Protein AF-A0A7V3HYP3-F1 (afdb_monomer)

Foldseek 3Di:
DDPDQQDQQPPDDDQRRLCSNVVNFHNVLQVQLVVLCVVLVNPDVLLSVLSSNQVVCVVVVHQWFFQVCVCVVVVDPPRPHDDRVVSLVSNVPGSCCPVVHQWDQPPSTIIGGPVSVVVD

pLDDT: mean 93.96, std 10.16, range [40.09, 98.75]

Radius of gyration: 13.71 Å; Cα contacts (8 Å, |Δi|>4): 155; chains: 1; bounding box: 34×27×40 Å

Solvent-accessible surface area (backbone atoms only — not comparable to full-atom values): 6955 Å² total; per-residue (Å²): 132,81,82,73,76,69,64,71,50,85,89,47,56,73,59,58,31,55,38,20,77,70,61,76,40,52,49,68,21,49,53,50,15,54,50,51,26,64,72,48,71,48,84,55,66,65,43,35,45,52,44,18,50,28,48,46,28,43,77,72,74,34,72,46,26,52,63,84,50,46,65,70,73,69,65,64,85,94,61,83,72,69,57,64,70,62,40,53,50,50,46,72,69,33,57,39,59,37,89,81,53,51,33,44,76,46,91,90,37,36,36,23,47,40,74,50,57,74,73,109

Sequence (120 aa):
MTLTEAEVAIGATGALRAFNEAGVLDVADIHVAQRLCALGGEPDERVALAVALAVRALRGGSVCLDLPTVAGIVGLDGLPWPEPAAWLTAVRASPLLGEPPVLHLHEDRLLYLDRYWREE

Mean predicted aligned error: 3.77 Å

Structure (mmCIF, N/CA/C/O backbone):
data_AF-A0A7V3HYP3-F1
#
_entry.id   AF-A0A7V3HYP3-F1
#
loop_
_atom_site.group_PDB
_atom_site.id
_atom_site.type_symbol
_atom_site.label_atom_id
_atom_site.label_alt_id
_atom_site.label_comp_id
_atom_site.label_asym_id
_atom_site.label_entity_id
_atom_site.label_seq_id
_atom_site.pdbx_PDB_ins_code
_atom_site.Cartn_x
_atom_site.Cartn_y
_atom_site.Cartn_z
_atom_site.occupancy
_atom_site.B_iso_or_equiv
_atom_site.auth_seq_id
_atom_site.auth_comp_id
_atom_site.auth_asym_id
_atom_site.auth_atom_id
_atom_site.pdbx_PDB_model_num
ATOM 1 N N . MET A 1 1 ? -11.682 -12.649 27.284 1.00 42.84 1 MET A N 1
ATOM 2 C CA . MET A 1 1 ? -10.883 -12.197 26.132 1.00 42.84 1 MET A CA 1
ATOM 3 C C . MET A 1 1 ? -11.203 -10.729 25.960 1.00 42.84 1 MET A C 1
ATOM 5 O O . MET A 1 1 ? -12.266 -10.401 25.453 1.00 42.84 1 MET A O 1
ATOM 9 N N . THR A 1 2 ? -10.410 -9.871 26.592 1.00 40.09 2 THR A N 1
ATOM 10 C CA . THR A 1 2 ? -10.620 -8.422 26.577 1.00 40.09 2 THR A CA 1
ATOM 11 C C . THR A 1 2 ? -10.453 -7.960 25.136 1.00 40.09 2 THR A C 1
ATOM 13 O O . THR A 1 2 ? -9.443 -8.284 24.519 1.00 40.09 2 THR A O 1
ATOM 16 N N . LEU A 1 3 ? -11.466 -7.288 24.589 1.00 47.22 3 LEU A N 1
ATOM 17 C CA . LEU A 1 3 ? -11.347 -6.560 23.330 1.00 47.22 3 LEU A CA 1
ATOM 18 C C . LEU A 1 3 ? -10.252 -5.518 23.548 1.00 47.22 3 LEU A C 1
ATOM 20 O O . LEU A 1 3 ? -10.479 -4.531 24.243 1.00 47.22 3 LEU A O 1
ATOM 24 N N . THR A 1 4 ? -9.044 -5.785 23.063 1.00 58.31 4 THR A N 1
ATOM 25 C CA . THR A 1 4 ? -8.022 -4.752 22.958 1.00 58.31 4 THR A CA 1
ATOM 26 C C . THR A 1 4 ? -8.591 -3.720 21.995 1.00 58.31 4 THR A C 1
ATOM 28 O O . THR A 1 4 ? -8.880 -4.051 20.844 1.00 58.31 4 THR A O 1
ATOM 31 N N . GLU A 1 5 ? -8.841 -2.508 22.485 1.00 63.66 5 GLU A N 1
ATOM 32 C CA . GLU A 1 5 ? -9.122 -1.364 21.621 1.00 63.66 5 GLU A CA 1
ATOM 33 C C . GLU A 1 5 ? -8.020 -1.297 20.561 1.00 63.66 5 GLU A C 1
ATOM 35 O O . GLU A 1 5 ? -6.836 -1.404 20.892 1.00 63.66 5 GLU A O 1
ATOM 40 N N . ALA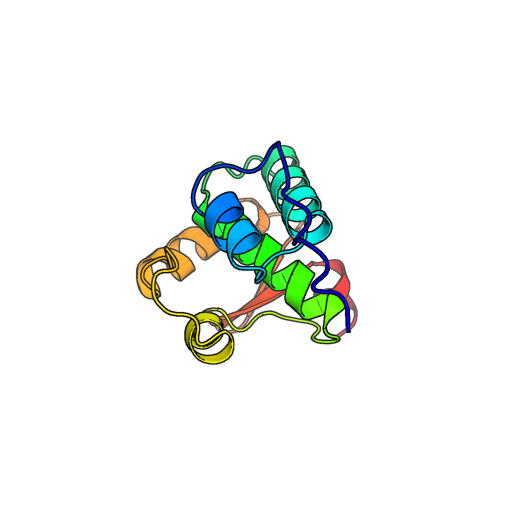 A 1 6 ? -8.406 -1.194 19.288 1.00 66.62 6 ALA A N 1
ATOM 41 C CA . ALA A 1 6 ? -7.437 -1.034 18.216 1.00 66.62 6 ALA A CA 1
ATOM 42 C C . ALA A 1 6 ? -6.656 0.262 18.466 1.00 66.62 6 ALA A C 1
ATOM 44 O O . ALA A 1 6 ? -7.255 1.329 18.617 1.00 66.62 6 ALA A O 1
ATOM 45 N N . GLU A 1 7 ? -5.327 0.174 18.542 1.00 83.81 7 GLU A N 1
ATOM 46 C CA . GLU A 1 7 ? -4.489 1.361 18.674 1.00 83.81 7 GLU A CA 1
ATOM 47 C C . GLU A 1 7 ? -4.654 2.228 17.419 1.00 83.81 7 GLU A C 1
ATOM 49 O O . GLU A 1 7 ? -4.396 1.793 16.292 1.00 83.81 7 GLU A O 1
ATOM 54 N N . VAL A 1 8 ? -5.121 3.464 17.620 1.00 86.50 8 VAL A N 1
ATOM 55 C CA . VAL A 1 8 ? -5.371 4.407 16.527 1.00 86.50 8 VAL A CA 1
ATOM 56 C C . VAL A 1 8 ? -4.115 5.231 16.258 1.00 86.50 8 VAL A C 1
ATOM 58 O O . VAL A 1 8 ? -3.633 5.967 17.123 1.00 86.50 8 VAL A O 1
ATOM 61 N N . ALA A 1 9 ? -3.604 5.167 15.031 1.00 88.00 9 ALA A N 1
ATOM 62 C CA . ALA A 1 9 ? -2.492 5.987 14.575 1.00 88.00 9 ALA A CA 1
ATOM 63 C C . ALA A 1 9 ? -2.933 7.454 14.428 1.00 88.00 9 ALA A C 1
ATOM 65 O O . ALA A 1 9 ? -3.598 7.834 13.465 1.00 88.00 9 ALA A O 1
ATOM 66 N N . ILE A 1 10 ? -2.529 8.305 15.376 1.00 88.31 10 ILE A N 1
ATOM 67 C CA . ILE A 1 10 ? -2.941 9.722 15.451 1.00 88.31 10 ILE A CA 1
ATOM 68 C C . ILE A 1 10 ? -2.539 10.515 14.194 1.00 88.31 10 ILE A C 1
ATOM 70 O O . ILE A 1 10 ? -3.251 11.427 13.782 1.00 88.31 10 ILE A O 1
ATOM 74 N N . GLY A 1 11 ? -1.410 10.165 13.572 1.00 87.06 11 GLY A N 1
ATOM 75 C CA . GLY A 1 11 ? -0.922 10.800 12.345 1.00 87.06 11 GLY A CA 1
ATOM 76 C C . GLY A 1 11 ? -1.540 10.260 11.051 1.00 87.06 11 GLY A C 1
ATOM 77 O O . GLY A 1 11 ? -1.196 10.746 9.974 1.00 87.06 11 GLY A O 1
ATOM 78 N N . ALA A 1 12 ? -2.406 9.244 11.118 1.00 90.44 12 ALA A N 1
ATOM 79 C CA . ALA A 1 12 ? -3.077 8.704 9.943 1.00 90.44 12 ALA A CA 1
ATOM 80 C C . ALA A 1 12 ? -4.232 9.614 9.514 1.00 90.44 12 ALA A C 1
ATOM 82 O O . ALA A 1 12 ? -4.979 10.133 10.340 1.00 90.44 12 ALA A O 1
ATOM 83 N N . THR A 1 13 ? -4.429 9.757 8.208 1.00 91.00 13 THR A N 1
ATOM 84 C CA . THR A 1 13 ? -5.570 10.460 7.607 1.00 91.00 13 THR A CA 1
ATOM 85 C C . THR A 1 13 ? -6.114 9.646 6.429 1.00 91.00 13 THR A C 1
ATOM 87 O O . THR A 1 13 ? -5.520 8.636 6.042 1.00 91.00 13 THR A O 1
ATOM 90 N N . GLY A 1 14 ? -7.270 10.049 5.886 1.00 94.75 14 GLY A N 1
ATOM 91 C CA . GLY A 1 14 ? -7.848 9.448 4.678 1.00 94.75 14 GLY A CA 1
ATOM 92 C C . GLY A 1 14 ? -8.038 7.931 4.779 1.00 94.75 14 GLY A C 1
ATOM 93 O O . GLY A 1 14 ? -8.495 7.419 5.806 1.00 94.75 14 GLY A O 1
ATOM 94 N N . ALA A 1 15 ? -7.661 7.216 3.714 1.00 95.69 15 ALA A N 1
ATOM 95 C CA . ALA A 1 15 ? -7.785 5.762 3.639 1.00 95.69 15 ALA A CA 1
ATOM 96 C C . ALA A 1 15 ? -7.018 5.041 4.762 1.00 95.69 15 A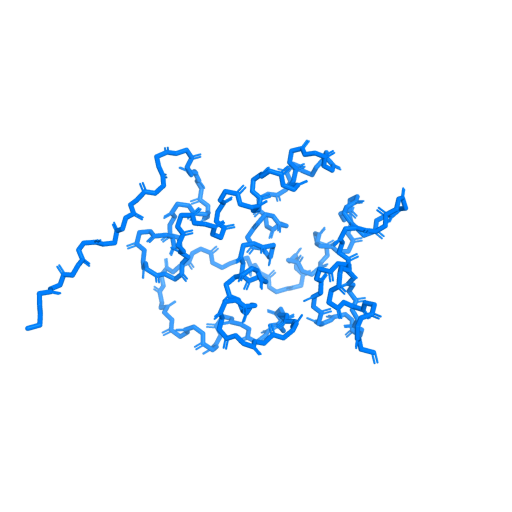LA A C 1
ATOM 98 O O . ALA A 1 15 ? -7.579 4.169 5.418 1.00 95.69 15 ALA A O 1
ATOM 99 N N . LEU A 1 16 ? -5.776 5.436 5.067 1.00 97.19 16 LEU A N 1
ATOM 100 C CA . LEU A 1 16 ? -4.980 4.769 6.109 1.00 97.19 16 LEU A CA 1
ATOM 101 C C . LEU A 1 16 ? -5.664 4.807 7.481 1.00 97.19 16 LEU A C 1
ATOM 103 O O . LEU A 1 16 ? -5.649 3.810 8.202 1.00 97.19 16 LEU A O 1
ATOM 107 N N . ARG A 1 17 ? -6.313 5.930 7.821 1.00 96.56 17 ARG A N 1
ATOM 108 C CA . ARG A 1 17 ? -7.070 6.063 9.073 1.00 96.56 17 ARG A CA 1
ATOM 109 C C . ARG A 1 17 ? -8.293 5.148 9.093 1.00 96.56 17 ARG A C 1
ATOM 111 O O . ARG A 1 17 ? -8.481 4.432 10.069 1.00 96.56 17 ARG A O 1
ATOM 118 N N . ALA A 1 18 ? -9.073 5.119 8.012 1.00 96.88 18 ALA A N 1
ATOM 119 C CA . ALA A 1 18 ? -10.265 4.273 7.923 1.00 96.88 18 ALA A CA 1
ATOM 120 C C . ALA A 1 18 ? -9.928 2.777 8.068 1.00 96.88 18 ALA A C 1
ATOM 122 O O . ALA A 1 18 ? -10.604 2.042 8.784 1.00 96.88 18 ALA A O 1
ATOM 123 N N . PHE A 1 19 ? -8.842 2.330 7.434 1.00 97.75 19 PHE A N 1
ATOM 124 C CA . PHE A 1 19 ? -8.384 0.943 7.525 1.00 97.75 19 PHE A CA 1
ATOM 125 C C . PHE A 1 19 ? -7.810 0.587 8.907 1.00 97.75 19 PHE A C 1
ATOM 127 O O . PHE A 1 19 ? -7.903 -0.566 9.330 1.00 97.75 19 PHE A O 1
ATOM 134 N N . ASN A 1 20 ? -7.235 1.555 9.622 1.00 97.19 20 ASN A N 1
ATOM 135 C CA . ASN A 1 20 ? -6.756 1.371 10.990 1.00 97.19 20 ASN A CA 1
ATOM 136 C C . ASN A 1 20 ? -7.895 1.292 12.006 1.00 97.19 20 ASN A C 1
ATOM 138 O O . ASN A 1 20 ? -7.916 0.379 12.824 1.00 97.19 20 ASN A O 1
ATOM 142 N N . GLU A 1 21 ? -8.877 2.191 11.910 1.00 95.69 21 GLU A N 1
ATOM 143 C CA . GLU A 1 21 ? -10.073 2.172 12.764 1.00 95.69 21 GLU A CA 1
ATOM 144 C C . GLU A 1 21 ? -10.876 0.871 12.591 1.00 95.69 21 GLU A C 1
ATOM 146 O O . GLU A 1 21 ? -11.470 0.377 13.547 1.00 95.69 21 GLU A O 1
ATOM 151 N N . ALA A 1 22 ? -10.842 0.270 11.398 1.00 95.44 22 ALA A N 1
ATOM 152 C CA . ALA A 1 22 ? -11.434 -1.040 11.126 1.00 95.44 22 ALA A CA 1
ATOM 153 C C . ALA A 1 22 ? -10.573 -2.239 11.579 1.00 95.44 22 ALA A C 1
ATOM 155 O O . ALA A 1 22 ? -10.971 -3.386 11.377 1.00 95.44 22 ALA A O 1
ATOM 156 N N . GLY A 1 23 ? -9.383 -2.006 12.144 1.00 95.44 23 GLY A N 1
ATOM 157 C CA . GLY A 1 23 ? -8.464 -3.055 12.598 1.00 95.44 23 GLY A CA 1
ATOM 158 C C . GLY A 1 23 ? -7.772 -3.837 11.474 1.00 95.44 23 GLY A C 1
ATOM 159 O O . GLY A 1 23 ? -7.173 -4.880 11.734 1.00 95.44 23 GLY A O 1
ATOM 160 N N . VAL A 1 24 ? -7.844 -3.368 10.222 1.00 96.94 24 VAL A N 1
ATOM 161 C CA . VAL A 1 24 ? -7.137 -3.999 9.095 1.00 96.94 24 VAL A CA 1
ATOM 162 C C . VAL A 1 24 ? -5.653 -3.679 9.162 1.00 96.94 24 VAL A C 1
ATOM 164 O O . VAL A 1 24 ? -4.835 -4.585 9.011 1.00 96.94 24 VAL A O 1
ATOM 167 N N . LEU A 1 25 ? -5.320 -2.406 9.380 1.00 97.94 25 LEU A N 1
ATOM 168 C CA . LEU A 1 25 ? -3.951 -1.919 9.514 1.00 97.94 25 LEU A CA 1
ATOM 169 C C . LEU A 1 25 ? -3.626 -1.616 10.973 1.00 97.94 25 LEU A C 1
ATOM 171 O O . LEU A 1 25 ? -4.439 -1.056 11.706 1.00 97.94 25 LEU A O 1
ATOM 175 N N . ASP A 1 26 ? -2.400 -1.931 11.353 1.00 96.50 26 ASP A N 1
ATOM 176 C CA . ASP A 1 26 ? -1.811 -1.561 12.632 1.00 96.50 26 ASP A CA 1
ATOM 177 C C . ASP A 1 26 ? -1.001 -0.258 12.496 1.00 96.50 26 ASP A C 1
ATOM 179 O O . ASP A 1 26 ? -0.625 0.160 11.395 1.00 96.50 26 ASP A O 1
ATOM 183 N N . VAL A 1 27 ? -0.658 0.355 13.626 1.00 96.44 27 VAL A N 1
ATOM 184 C CA . VAL A 1 27 ? 0.163 1.569 13.710 1.00 96.44 27 VAL A CA 1
ATOM 185 C C . VAL A 1 27 ? 1.504 1.383 12.993 1.00 96.44 27 VAL A C 1
ATOM 187 O O . VAL A 1 27 ? 1.964 2.279 12.283 1.00 96.44 27 VAL A O 1
ATOM 190 N N . ALA A 1 28 ? 2.120 0.205 13.128 1.00 95.31 28 ALA A N 1
ATOM 191 C CA . ALA A 1 28 ? 3.384 -0.110 12.464 1.00 95.31 28 ALA A CA 1
ATOM 192 C C . ALA A 1 28 ? 3.263 -0.095 10.929 1.00 95.31 28 ALA A C 1
ATOM 194 O O . ALA A 1 28 ? 4.140 0.447 10.254 1.00 95.31 28 ALA A O 1
ATOM 195 N N . ASP A 1 29 ? 2.165 -0.626 10.385 1.00 97.94 29 ASP A N 1
ATOM 196 C CA . ASP A 1 29 ? 1.930 -0.700 8.938 1.00 97.94 29 ASP A CA 1
ATOM 197 C C . ASP A 1 29 ? 1.846 0.712 8.342 1.00 97.94 29 ASP A C 1
ATOM 199 O O . ASP A 1 29 ? 2.461 1.025 7.321 1.00 97.94 29 ASP A O 1
ATOM 203 N N . ILE A 1 30 ? 1.128 1.590 9.046 1.00 98.00 30 ILE A N 1
ATOM 204 C CA . ILE A 1 30 ? 0.901 2.985 8.666 1.00 98.00 30 ILE A CA 1
ATOM 205 C C . ILE A 1 30 ? 2.188 3.794 8.763 1.00 98.00 30 ILE A C 1
ATOM 207 O O . ILE A 1 30 ? 2.526 4.513 7.825 1.00 98.00 30 ILE A O 1
ATOM 211 N N . HIS A 1 31 ? 2.924 3.682 9.871 1.00 97.06 31 HIS A N 1
ATOM 212 C CA . HIS A 1 31 ? 4.162 4.436 10.053 1.00 97.06 31 HIS A CA 1
ATOM 213 C C . HIS A 1 31 ? 5.212 4.073 9.005 1.00 97.06 31 HIS A C 1
ATOM 215 O O . HIS A 1 31 ? 5.870 4.967 8.468 1.00 97.06 31 HIS A O 1
ATOM 221 N N . VAL A 1 32 ? 5.355 2.785 8.677 1.00 97.31 32 VAL A N 1
ATOM 222 C CA . VAL A 1 32 ? 6.263 2.359 7.608 1.00 97.31 32 VAL A CA 1
ATOM 223 C C . VAL A 1 32 ? 5.798 2.924 6.268 1.00 97.31 32 VAL A C 1
ATOM 225 O O . VAL A 1 32 ? 6.604 3.536 5.568 1.00 97.31 32 VAL A O 1
ATOM 228 N N . ALA A 1 33 ? 4.510 2.806 5.934 1.00 98.31 33 ALA A N 1
ATOM 229 C CA . ALA A 1 33 ? 3.973 3.332 4.682 1.00 98.31 33 ALA A CA 1
ATOM 230 C C . ALA A 1 33 ? 4.182 4.843 4.531 1.00 98.31 33 ALA A C 1
ATOM 232 O O . ALA A 1 33 ? 4.739 5.291 3.529 1.00 98.31 33 ALA A O 1
ATOM 233 N N . GLN A 1 34 ? 3.813 5.625 5.546 1.00 97.62 34 GLN A N 1
ATOM 234 C CA . GLN A 1 34 ? 4.002 7.075 5.555 1.00 97.62 34 GLN A CA 1
ATOM 235 C C . GLN A 1 34 ? 5.481 7.446 5.437 1.00 97.62 34 GLN A C 1
ATOM 237 O O . GLN A 1 34 ? 5.831 8.358 4.686 1.00 97.62 34 GLN A O 1
ATOM 242 N N . ARG A 1 35 ? 6.369 6.737 6.146 1.00 97.75 35 ARG A N 1
ATOM 243 C CA . ARG A 1 35 ? 7.802 7.031 6.106 1.00 97.75 35 ARG A CA 1
ATOM 244 C C . ARG A 1 35 ? 8.416 6.713 4.748 1.00 97.75 35 ARG A C 1
ATOM 246 O O . ARG A 1 35 ? 9.201 7.524 4.260 1.00 97.75 35 ARG A O 1
ATOM 253 N N . LEU A 1 36 ? 8.069 5.574 4.149 1.00 97.56 36 LEU A N 1
ATOM 254 C CA . LEU A 1 36 ? 8.545 5.196 2.819 1.00 97.56 36 LEU A CA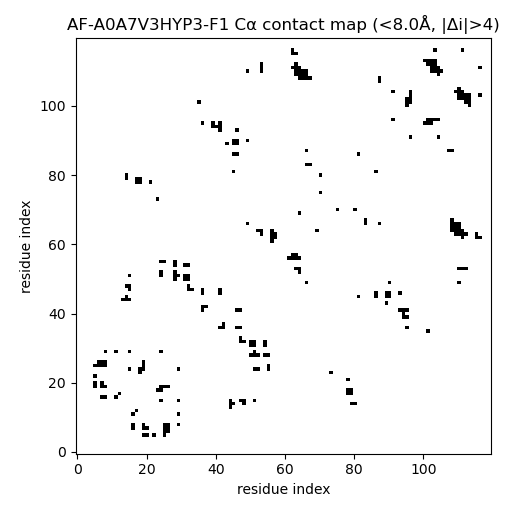 1
ATOM 255 C C . LEU A 1 36 ? 8.032 6.165 1.755 1.00 97.56 36 LEU A C 1
ATOM 257 O O . LEU A 1 36 ? 8.833 6.654 0.964 1.00 97.56 36 LEU A O 1
ATOM 261 N N . CYS A 1 37 ? 6.746 6.523 1.791 1.00 98.00 37 CYS A N 1
ATOM 262 C CA . CYS A 1 37 ? 6.183 7.480 0.842 1.00 98.00 37 CYS A CA 1
ATOM 263 C C . CYS A 1 37 ? 6.835 8.863 0.980 1.00 98.00 37 CYS A C 1
ATOM 265 O O . CYS A 1 37 ? 7.255 9.451 -0.012 1.00 98.00 37 CYS A O 1
ATOM 267 N N . ALA A 1 38 ? 7.030 9.351 2.210 1.00 97.62 38 ALA A N 1
ATOM 268 C CA . ALA A 1 38 ? 7.695 10.631 2.450 1.00 97.62 38 ALA A CA 1
ATOM 269 C C . ALA A 1 38 ? 9.161 10.645 1.979 1.00 97.62 38 ALA A C 1
ATOM 271 O O . ALA A 1 38 ? 9.618 11.646 1.434 1.00 97.62 38 ALA A O 1
ATOM 272 N N . LEU A 1 39 ? 9.907 9.555 2.190 1.00 97.75 39 LEU A N 1
ATOM 273 C CA . LEU A 1 39 ? 11.301 9.442 1.746 1.00 97.75 39 LEU A CA 1
ATOM 274 C C . LEU A 1 39 ? 11.427 9.278 0.228 1.00 97.75 39 LEU A C 1
ATOM 276 O O . LEU A 1 39 ? 12.361 9.816 -0.358 1.00 97.75 39 LEU A O 1
ATOM 280 N N . GLY A 1 40 ? 10.504 8.542 -0.390 1.00 96.88 40 GLY A N 1
ATOM 281 C CA . GLY A 1 40 ? 10.473 8.305 -1.832 1.00 96.88 40 GLY A CA 1
ATOM 282 C C . GLY A 1 40 ? 9.759 9.388 -2.639 1.00 96.88 40 GLY A C 1
ATOM 283 O O . GLY A 1 40 ? 9.693 9.278 -3.858 1.00 96.88 40 GLY A O 1
ATOM 284 N N . GLY A 1 41 ? 9.219 10.422 -1.985 1.00 97.38 41 GLY A N 1
ATOM 285 C CA . GLY A 1 41 ? 8.492 11.500 -2.655 1.00 97.38 41 GLY A CA 1
ATOM 286 C C . GLY A 1 41 ? 7.175 11.050 -3.295 1.00 97.38 41 GLY A C 1
ATOM 287 O O . GLY A 1 41 ? 6.797 11.592 -4.327 1.00 97.38 41 GLY A O 1
ATOM 288 N N . GLU A 1 42 ? 6.494 10.068 -2.706 1.00 98.19 42 GLU A N 1
ATOM 289 C CA . GLU A 1 42 ? 5.199 9.553 -3.158 1.00 98.19 42 GLU A CA 1
ATOM 290 C C . GLU A 1 42 ? 4.043 10.285 -2.448 1.00 98.19 42 GLU A C 1
ATOM 292 O O . GLU A 1 42 ? 3.878 10.119 -1.234 1.00 98.19 42 GLU A O 1
ATOM 297 N N . PRO A 1 43 ? 3.247 11.107 -3.157 1.00 96.88 43 PRO A N 1
ATOM 298 C CA . PRO A 1 43 ? 2.107 11.809 -2.570 1.00 96.88 43 PRO A CA 1
ATOM 299 C C . PRO A 1 43 ? 0.780 11.032 -2.633 1.00 96.88 43 PRO A C 1
ATOM 301 O O . PRO A 1 43 ? -0.186 11.453 -1.996 1.00 96.88 43 PRO A O 1
ATOM 304 N N . ASP A 1 44 ? 0.680 9.962 -3.423 1.00 98.12 44 ASP A N 1
ATOM 305 C CA . ASP A 1 44 ? -0.579 9.271 -3.692 1.00 98.12 44 ASP A CA 1
ATOM 306 C C . ASP A 1 44 ? -0.974 8.342 -2.535 1.00 98.12 44 ASP A C 1
ATOM 308 O O . ASP A 1 44 ? -0.323 7.334 -2.240 1.00 98.12 44 ASP A O 1
ATOM 312 N N . GLU A 1 45 ? -2.099 8.653 -1.887 1.00 97.31 45 GLU A N 1
ATOM 313 C CA . GLU A 1 45 ? -2.612 7.873 -0.756 1.00 97.31 45 GLU A CA 1
ATOM 314 C C . GLU A 1 45 ? -2.931 6.413 -1.112 1.00 97.31 45 GLU A C 1
ATOM 316 O O . GLU A 1 45 ? -2.879 5.541 -0.242 1.00 97.31 45 GLU A O 1
ATOM 321 N N . ARG A 1 46 ? -3.213 6.116 -2.388 1.00 98.38 46 ARG A N 1
ATOM 322 C CA . ARG A 1 46 ? -3.465 4.749 -2.859 1.00 98.38 46 ARG A CA 1
ATOM 323 C C . ARG A 1 46 ? -2.182 3.932 -2.814 1.00 98.38 46 ARG A C 1
ATOM 325 O O . ARG A 1 46 ? -2.211 2.759 -2.441 1.00 98.38 46 ARG A O 1
ATOM 332 N N . VAL A 1 47 ? -1.047 4.544 -3.146 1.00 98.62 47 VAL A N 1
ATOM 333 C CA . VAL A 1 47 ? 0.260 3.889 -3.037 1.00 98.62 47 VAL A CA 1
ATOM 334 C C . VAL A 1 47 ? 0.613 3.683 -1.568 1.00 98.62 47 VAL A C 1
ATOM 336 O O . VAL A 1 47 ? 1.003 2.580 -1.191 1.00 98.62 47 VAL A O 1
ATOM 339 N N . ALA A 1 48 ? 0.364 4.675 -0.708 1.00 98.56 48 ALA A N 1
ATOM 340 C CA . ALA A 1 48 ? 0.559 4.520 0.733 1.00 98.56 48 ALA A CA 1
ATOM 341 C C . ALA A 1 48 ? -0.277 3.363 1.318 1.00 98.56 48 ALA A C 1
ATOM 343 O O . ALA A 1 48 ? 0.237 2.573 2.111 1.00 98.56 48 ALA A O 1
ATOM 344 N N . LEU A 1 49 ? -1.534 3.201 0.887 1.00 98.75 49 LEU A N 1
ATOM 345 C CA . LEU A 1 49 ? -2.370 2.060 1.274 1.00 98.75 49 LEU A CA 1
ATOM 346 C C . LEU A 1 49 ? -1.782 0.721 0.801 1.00 98.75 49 LEU A C 1
ATOM 348 O O . LEU A 1 49 ? -1.753 -0.235 1.575 1.00 98.75 49 LEU A O 1
ATOM 352 N N . ALA A 1 50 ? -1.282 0.648 -0.436 1.00 98.69 50 ALA A N 1
ATOM 353 C CA . ALA A 1 50 ? -0.646 -0.562 -0.958 1.00 98.69 50 ALA A CA 1
ATOM 354 C C . ALA A 1 50 ? 0.600 -0.943 -0.143 1.00 98.69 50 ALA A C 1
ATOM 356 O O . ALA A 1 50 ? 0.767 -2.106 0.224 1.00 98.69 50 ALA A O 1
ATOM 357 N N . VAL A 1 51 ? 1.432 0.039 0.216 1.00 98.69 51 VAL A N 1
ATOM 358 C CA . VAL A 1 51 ? 2.608 -0.181 1.070 1.00 98.69 51 VAL A CA 1
ATOM 359 C C . VAL A 1 51 ? 2.194 -0.661 2.461 1.00 98.69 51 VAL A C 1
ATOM 361 O O . VAL A 1 51 ? 2.757 -1.633 2.957 1.00 98.69 51 VAL A O 1
ATOM 364 N N . ALA A 1 52 ? 1.190 -0.037 3.082 1.00 98.69 52 ALA A N 1
ATOM 365 C CA . ALA A 1 52 ? 0.720 -0.443 4.406 1.00 98.69 52 ALA A CA 1
ATOM 366 C C . ALA A 1 52 ? 0.192 -1.888 4.400 1.00 98.69 52 ALA A C 1
ATOM 368 O O . ALA A 1 52 ? 0.524 -2.685 5.277 1.00 98.69 52 ALA A O 1
ATOM 369 N N . LEU A 1 53 ? -0.573 -2.265 3.371 1.00 98.69 53 LEU A N 1
ATOM 370 C CA . LEU A 1 53 ? -1.068 -3.632 3.206 1.00 98.69 53 LEU A CA 1
ATOM 371 C C . LEU A 1 53 ? 0.057 -4.637 2.922 1.00 98.69 53 LEU A C 1
ATOM 373 O O . LEU A 1 53 ? -0.024 -5.770 3.395 1.00 98.69 53 LEU A O 1
ATOM 377 N N . ALA A 1 54 ? 1.119 -4.238 2.218 1.00 98.50 54 ALA A N 1
ATOM 378 C CA . ALA A 1 54 ? 2.299 -5.078 2.024 1.00 98.50 54 ALA A CA 1
ATOM 379 C C . ALA A 1 54 ? 3.051 -5.309 3.345 1.00 98.50 54 ALA A C 1
ATOM 381 O O . ALA A 1 54 ? 3.402 -6.442 3.662 1.00 98.50 54 ALA A O 1
ATOM 382 N N . VAL A 1 55 ? 3.220 -4.274 4.175 1.00 98.38 55 VAL A N 1
ATOM 383 C CA . VAL A 1 55 ? 3.821 -4.406 5.517 1.00 98.38 55 VAL A CA 1
ATOM 384 C C . VAL A 1 55 ? 2.975 -5.310 6.416 1.00 98.38 55 VAL A C 1
ATOM 386 O O . VAL A 1 55 ? 3.509 -6.199 7.085 1.00 98.38 55 VAL A O 1
ATOM 389 N N . ARG A 1 56 ? 1.647 -5.161 6.366 1.00 98.12 56 ARG A N 1
ATOM 390 C CA . ARG A 1 56 ? 0.715 -6.060 7.053 1.00 98.12 56 ARG A CA 1
ATOM 391 C C . ARG A 1 56 ? 0.882 -7.511 6.591 1.00 98.12 56 ARG A C 1
ATOM 393 O O . ARG A 1 56 ? 0.905 -8.411 7.430 1.00 98.12 56 ARG A O 1
ATOM 400 N N . ALA A 1 57 ? 0.972 -7.746 5.279 1.00 97.75 57 ALA A N 1
ATOM 401 C CA . ALA A 1 57 ? 1.159 -9.080 4.705 1.00 97.75 57 ALA A CA 1
ATOM 402 C C . ALA A 1 57 ? 2.461 -9.726 5.209 1.00 97.75 57 ALA A C 1
ATOM 404 O O . ALA A 1 57 ? 2.439 -10.880 5.640 1.00 97.75 57 ALA A O 1
ATOM 405 N N . LEU A 1 58 ? 3.544 -8.947 5.282 1.00 96.75 58 LEU A N 1
ATOM 406 C CA . LEU A 1 58 ? 4.837 -9.370 5.829 1.00 96.75 58 LEU A CA 1
ATOM 407 C C . LEU A 1 58 ? 4.757 -9.757 7.302 1.00 96.75 58 LEU A C 1
ATOM 409 O O . LEU A 1 58 ? 5.253 -10.816 7.686 1.00 96.75 58 LEU A O 1
ATOM 413 N N . ARG A 1 59 ? 4.072 -8.961 8.131 1.00 95.06 59 ARG A N 1
ATOM 414 C CA . ARG A 1 59 ? 3.818 -9.334 9.534 1.00 95.06 59 ARG A CA 1
ATOM 415 C C . ARG A 1 59 ? 2.997 -10.626 9.638 1.00 95.06 59 ARG A C 1
ATOM 417 O O . ARG A 1 59 ? 3.173 -11.387 10.584 1.00 95.06 59 ARG A O 1
ATOM 424 N N . GLY A 1 60 ? 2.124 -10.879 8.663 1.00 94.38 60 GLY A N 1
ATOM 425 C CA . GLY A 1 60 ? 1.359 -12.119 8.517 1.00 94.38 60 GLY A CA 1
ATOM 426 C C . GLY A 1 60 ? 2.138 -13.299 7.917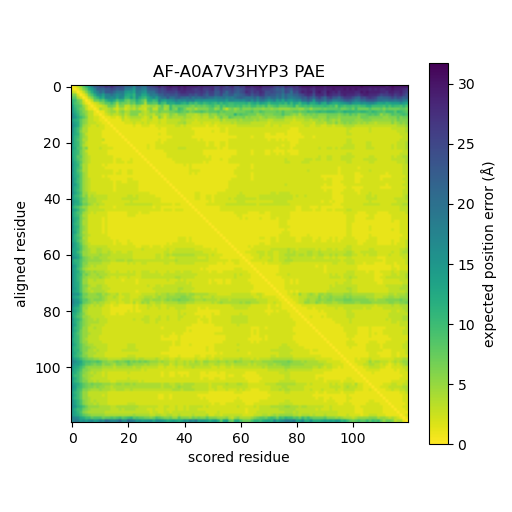 1.00 94.38 60 GLY A C 1
ATOM 427 O O . GLY A 1 60 ? 1.550 -14.363 7.742 1.00 94.38 60 GLY A O 1
ATOM 428 N N . GLY A 1 61 ? 3.426 -13.135 7.595 1.00 95.38 61 GLY A N 1
ATOM 429 C CA . GLY A 1 61 ? 4.290 -14.184 7.041 1.00 95.38 61 GLY A CA 1
ATOM 430 C C . GLY A 1 61 ? 4.254 -14.330 5.515 1.00 95.38 61 GLY A C 1
ATOM 431 O O . GLY A 1 61 ? 4.845 -15.269 4.992 1.00 95.38 61 GLY A O 1
ATOM 432 N N . SER A 1 62 ? 3.579 -13.433 4.791 1.00 96.44 62 SER A N 1
ATOM 433 C CA . SER A 1 62 ? 3.588 -13.400 3.319 1.00 96.44 62 SER A CA 1
ATOM 434 C C . SER A 1 62 ? 4.662 -12.445 2.810 1.00 96.44 62 SER A C 1
ATOM 436 O O . SER A 1 62 ? 4.717 -11.318 3.278 1.00 96.44 62 SER A O 1
ATOM 438 N N . VAL A 1 63 ? 5.469 -12.845 1.825 1.00 96.50 63 VAL A N 1
ATOM 439 C CA . VAL A 1 63 ? 6.565 -12.012 1.274 1.00 96.50 63 VAL A CA 1
ATOM 440 C C . VAL A 1 63 ? 6.100 -10.901 0.322 1.00 96.50 63 VAL A C 1
ATOM 442 O O . VAL A 1 63 ? 6.847 -9.963 0.044 1.00 96.50 63 VAL A O 1
ATOM 445 N N . CYS A 1 64 ? 4.863 -10.991 -0.170 1.00 97.12 64 CYS A N 1
ATOM 446 C CA . CYS A 1 64 ? 4.267 -10.035 -1.096 1.00 97.12 64 CYS A CA 1
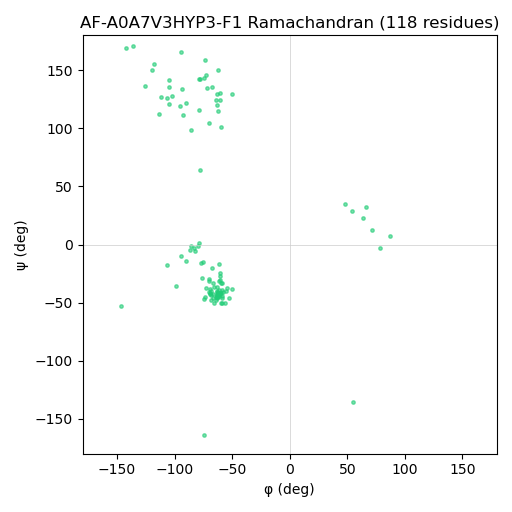ATOM 447 C C . CYS A 1 64 ? 2.788 -9.787 -0.801 1.00 97.12 64 CYS A C 1
ATOM 449 O O . CYS A 1 64 ? 2.146 -10.503 -0.028 1.00 97.12 64 CYS A O 1
ATOM 451 N N . LEU A 1 65 ? 2.255 -8.761 -1.457 1.00 98.25 65 LEU A N 1
ATOM 452 C CA . LEU A 1 65 ? 0.843 -8.423 -1.484 1.00 98.25 65 LEU A CA 1
ATOM 453 C C . LEU A 1 65 ? 0.272 -8.655 -2.882 1.00 98.25 65 LEU A C 1
ATOM 455 O O . LEU A 1 65 ? 0.748 -8.070 -3.847 1.00 98.25 65 LEU A O 1
ATOM 459 N N . ASP A 1 66 ? -0.807 -9.422 -2.975 1.00 97.56 66 ASP A N 1
ATOM 460 C CA . ASP A 1 66 ? -1.607 -9.549 -4.192 1.00 97.56 66 ASP A CA 1
ATOM 461 C C . ASP A 1 66 ? -2.665 -8.428 -4.265 1.00 97.56 66 ASP A C 1
ATOM 463 O O . ASP A 1 66 ? -3.715 -8.503 -3.618 1.00 97.56 66 ASP A O 1
ATOM 467 N N . LEU A 1 67 ? -2.378 -7.363 -5.024 1.00 96.44 67 LEU A N 1
ATOM 468 C CA . LEU A 1 67 ? -3.211 -6.150 -5.080 1.00 96.44 67 LEU A CA 1
ATOM 469 C C . LEU A 1 67 ? -4.651 -6.410 -5.555 1.00 96.44 67 LEU A C 1
ATOM 471 O O . LEU A 1 67 ? -5.579 -5.952 -4.890 1.00 96.44 67 LEU A O 1
ATOM 475 N N . PRO A 1 68 ? -4.889 -7.116 -6.677 1.00 95.38 68 PRO A N 1
ATOM 476 C CA . PRO A 1 68 ? -6.242 -7.369 -7.167 1.00 95.38 68 PRO A CA 1
ATOM 477 C C . PRO A 1 68 ? -7.144 -8.149 -6.206 1.00 95.38 68 PRO A C 1
ATOM 479 O O . PRO A 1 68 ? -8.364 -8.011 -6.285 1.00 95.38 68 PRO A O 1
ATOM 482 N N . THR A 1 69 ? -6.584 -8.986 -5.327 1.00 95.62 69 THR A N 1
ATOM 483 C CA . THR A 1 69 ? -7.386 -9.900 -4.495 1.00 95.62 69 THR A CA 1
ATOM 484 C C . THR A 1 69 ? -7.481 -9.484 -3.030 1.00 95.62 69 THR A C 1
ATOM 486 O O . THR A 1 69 ? -8.406 -9.930 -2.345 1.00 95.62 69 THR A O 1
ATOM 489 N N . VAL A 1 70 ? -6.597 -8.600 -2.543 1.00 97.19 70 VAL A N 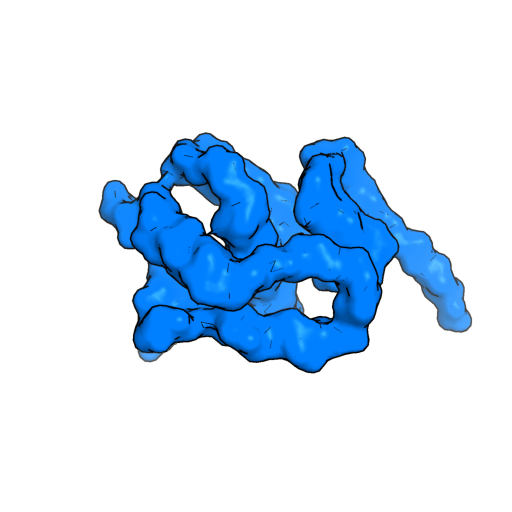1
ATOM 490 C CA . VAL A 1 70 ? -6.525 -8.235 -1.116 1.00 97.19 70 VAL A CA 1
ATOM 491 C C . VAL A 1 70 ? -7.860 -7.754 -0.546 1.00 97.19 70 VAL A C 1
ATOM 493 O O . VAL A 1 70 ? -8.195 -8.110 0.582 1.00 97.19 70 VAL A O 1
ATOM 496 N N . ALA A 1 71 ? -8.661 -7.014 -1.318 1.00 96.62 71 ALA A N 1
ATOM 497 C CA . ALA A 1 71 ? -9.964 -6.537 -0.860 1.00 96.62 71 ALA A CA 1
ATOM 498 C C . ALA A 1 71 ? -10.917 -7.695 -0.514 1.00 96.62 71 ALA A C 1
ATOM 500 O O . ALA A 1 71 ? -11.543 -7.693 0.546 1.00 96.62 71 ALA A O 1
ATOM 501 N N . GLY A 1 72 ? -10.962 -8.725 -1.365 1.00 96.19 72 GLY A N 1
ATOM 502 C CA . GLY A 1 72 ? -11.756 -9.932 -1.126 1.00 96.19 72 GLY A CA 1
ATOM 503 C C . GLY A 1 72 ? -11.209 -10.800 0.010 1.00 96.19 72 GLY A C 1
ATOM 504 O O . GLY A 1 72 ? -11.989 -11.419 0.726 1.00 96.19 72 GLY A O 1
ATOM 505 N N . ILE A 1 73 ? -9.886 -10.812 0.211 1.00 94.69 73 ILE A N 1
ATOM 506 C CA . ILE A 1 73 ? -9.238 -11.532 1.321 1.00 94.69 73 ILE A CA 1
ATOM 507 C C . ILE A 1 73 ? -9.546 -10.866 2.667 1.00 94.69 73 ILE A C 1
ATOM 509 O O . ILE A 1 73 ? -9.791 -11.559 3.652 1.00 94.69 73 ILE A O 1
ATOM 513 N N . VAL A 1 74 ? -9.524 -9.530 2.723 1.00 96.06 74 VAL A N 1
ATOM 514 C CA . VAL A 1 74 ? -9.889 -8.780 3.932 1.00 96.06 74 VAL A CA 1
ATOM 515 C C . VAL A 1 74 ? -11.382 -8.929 4.226 1.00 96.06 74 VAL A C 1
ATOM 517 O O . VAL A 1 74 ? -11.745 -9.098 5.386 1.00 96.06 74 VAL A O 1
ATOM 520 N N . GLY A 1 75 ? -12.237 -8.897 3.198 1.00 94.19 75 GLY A N 1
ATOM 521 C CA . GLY A 1 75 ? -13.655 -9.251 3.319 1.00 94.19 75 GLY A CA 1
ATOM 522 C C . GLY A 1 75 ? -14.474 -8.330 4.232 1.00 94.19 75 GLY A C 1
ATOM 523 O O . GLY A 1 75 ? -15.498 -8.756 4.760 1.00 94.19 75 GLY A O 1
ATOM 524 N N . LEU A 1 76 ? -14.016 -7.092 4.448 1.00 93.12 76 LEU A N 1
ATOM 525 C CA . LEU A 1 76 ? -14.718 -6.080 5.238 1.00 93.12 76 LEU A CA 1
ATOM 526 C C . LEU A 1 76 ? -15.347 -5.026 4.325 1.00 93.12 76 LEU A C 1
ATOM 528 O O . LEU A 1 76 ? -14.648 -4.329 3.582 1.00 93.12 76 LEU A O 1
ATOM 532 N N . ASP A 1 77 ? -16.668 -4.901 4.427 1.00 92.44 77 ASP A N 1
ATOM 533 C CA . ASP A 1 77 ? -17.459 -3.907 3.705 1.00 92.44 77 ASP A CA 1
ATOM 534 C C . ASP A 1 77 ? -17.268 -2.491 4.273 1.00 92.44 77 ASP A C 1
ATOM 536 O O . ASP A 1 77 ? -16.888 -2.296 5.427 1.00 92.44 77 ASP A O 1
ATOM 540 N N . GLY A 1 78 ? -17.566 -1.475 3.457 1.00 92.56 78 GLY A N 1
ATOM 5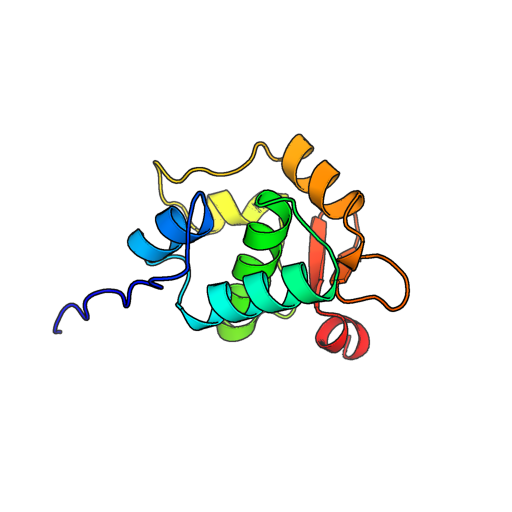41 C CA . GLY A 1 78 ? -17.558 -0.067 3.878 1.00 92.56 78 GLY A CA 1
ATOM 542 C C . GLY A 1 78 ? -16.173 0.583 3.971 1.00 92.56 78 GLY A C 1
ATOM 543 O O . GLY A 1 78 ? -16.083 1.783 4.227 1.00 92.56 78 GLY A O 1
ATOM 544 N N . LEU A 1 79 ? -15.099 -0.170 3.722 1.00 97.06 79 LEU A N 1
ATOM 545 C CA . LEU A 1 79 ? -13.752 0.381 3.604 1.00 97.06 79 LEU A CA 1
ATOM 546 C C . LEU A 1 79 ? -13.560 1.124 2.272 1.00 97.06 79 LEU A C 1
ATOM 548 O O . LEU A 1 79 ? -14.063 0.665 1.241 1.00 97.06 79 LEU A O 1
ATOM 552 N N . PRO A 1 80 ? -12.804 2.239 2.259 1.00 97.00 80 PRO A N 1
ATOM 553 C CA . PRO A 1 80 ? -12.562 3.034 1.058 1.00 97.00 80 PRO A CA 1
ATOM 554 C C . PRO A 1 80 ? -11.496 2.378 0.165 1.00 97.00 80 PRO A C 1
ATOM 556 O O . PRO A 1 80 ? -10.406 2.914 -0.028 1.00 97.00 80 PRO A O 1
ATOM 559 N N . TRP A 1 81 ? -11.794 1.188 -0.357 1.00 97.56 81 TRP A N 1
ATOM 560 C CA . TRP A 1 81 ? -10.940 0.505 -1.325 1.00 97.56 81 TRP A CA 1
ATOM 561 C C . TRP A 1 81 ? -10.825 1.330 -2.615 1.00 97.56 81 TRP A C 1
ATOM 563 O O . TRP A 1 81 ? -11.853 1.719 -3.179 1.00 97.56 81 TRP A O 1
ATOM 573 N N . PRO A 1 82 ? -9.605 1.585 -3.121 1.00 97.44 82 PRO A N 1
ATOM 574 C CA . PRO A 1 82 ? -9.434 2.169 -4.443 1.00 97.44 82 PRO A CA 1
ATOM 575 C C . PRO A 1 82 ? -9.999 1.247 -5.534 1.00 97.44 82 PRO A C 1
ATOM 577 O O . PRO A 1 82 ? -9.965 0.023 -5.403 1.00 97.44 82 PRO A O 1
ATOM 580 N N . GLU A 1 83 ? -10.475 1.823 -6.641 1.00 96.19 83 GLU A N 1
ATOM 581 C CA . GLU A 1 83 ? -10.874 1.029 -7.810 1.00 96.19 83 GLU A CA 1
ATOM 582 C C . GLU A 1 83 ? -9.657 0.234 -8.337 1.00 96.19 83 GLU A C 1
ATOM 584 O O . GLU A 1 83 ? -8.595 0.839 -8.511 1.00 96.19 83 GLU A O 1
ATOM 589 N N . PRO A 1 84 ? -9.767 -1.091 -8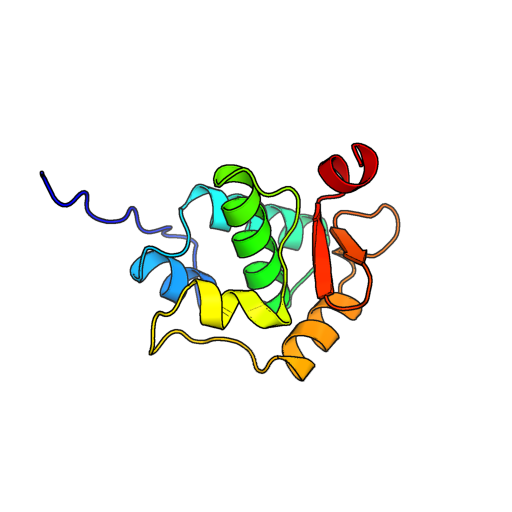.574 1.00 95.12 84 PRO A N 1
ATOM 590 C CA . PRO A 1 84 ? -8.615 -1.949 -8.859 1.00 95.12 84 PRO A CA 1
ATOM 591 C C . PRO A 1 84 ? -7.702 -1.478 -9.998 1.00 95.12 84 PRO A C 1
ATOM 593 O O . PRO A 1 84 ? -6.478 -1.462 -9.837 1.00 95.12 84 PRO A O 1
ATOM 596 N N . ALA A 1 85 ? -8.259 -1.070 -11.142 1.00 95.81 85 ALA A N 1
ATOM 597 C CA . ALA A 1 85 ? -7.453 -0.647 -12.285 1.00 95.81 85 ALA A CA 1
ATOM 598 C C . ALA A 1 85 ? -6.753 0.697 -12.022 1.00 95.81 85 ALA A C 1
ATOM 600 O O . ALA A 1 85 ? -5.571 0.867 -12.345 1.00 95.81 85 ALA A O 1
ATOM 601 N N . ALA A 1 86 ? -7.450 1.643 -11.393 1.00 97.00 86 ALA A N 1
ATOM 602 C CA . ALA A 1 86 ? -6.903 2.925 -10.971 1.00 97.00 86 ALA A CA 1
ATOM 603 C C . ALA A 1 86 ? -5.833 2.761 -9.884 1.00 97.00 86 ALA A C 1
ATOM 605 O O . ALA A 1 86 ? -4.840 3.490 -9.892 1.00 97.00 86 ALA A O 1
ATOM 606 N N . TRP A 1 87 ? -6.004 1.799 -8.975 1.00 98.12 87 TRP A N 1
ATOM 607 C CA . TRP A 1 87 ? -5.041 1.507 -7.919 1.00 98.12 87 TRP A CA 1
ATOM 608 C C . TRP A 1 87 ? -3.734 0.978 -8.490 1.00 98.12 87 TRP A C 1
ATOM 610 O O . TRP A 1 87 ? -2.664 1.516 -8.214 1.00 98.12 87 TRP A O 1
ATOM 620 N N . LEU A 1 88 ? -3.834 -0.029 -9.353 1.00 98.00 88 LEU A N 1
ATOM 621 C CA . LEU A 1 88 ? -2.678 -0.620 -10.003 1.00 98.00 88 LEU A CA 1
ATOM 622 C C . LEU A 1 88 ? -1.953 0.399 -10.895 1.00 98.00 88 LEU A C 1
ATOM 624 O O . LEU A 1 88 ? -0.727 0.435 -10.943 1.00 98.00 88 LEU A O 1
ATOM 628 N N . THR A 1 89 ? -2.706 1.276 -11.562 1.00 98.31 89 THR A N 1
ATOM 629 C CA . THR A 1 89 ? -2.145 2.389 -12.340 1.00 98.31 89 THR A CA 1
ATOM 630 C C . THR A 1 89 ? -1.379 3.379 -11.463 1.00 98.31 89 THR A C 1
ATOM 632 O O . THR A 1 89 ? -0.288 3.790 -11.848 1.00 98.31 89 THR A O 1
ATOM 635 N N . ALA A 1 90 ? -1.901 3.723 -10.283 1.00 98.44 90 ALA A N 1
ATOM 636 C CA . ALA A 1 90 ? -1.206 4.590 -9.333 1.00 98.44 90 ALA A CA 1
ATOM 637 C C . ALA A 1 90 ? 0.104 3.957 -8.842 1.00 98.44 90 ALA A C 1
ATOM 639 O O . ALA A 1 90 ? 1.147 4.600 -8.884 1.00 98.44 90 ALA A O 1
ATOM 640 N N . VAL A 1 91 ? 0.075 2.673 -8.467 1.00 98.44 91 VAL A N 1
ATOM 641 C CA . VAL A 1 91 ? 1.276 1.951 -8.016 1.00 98.44 91 VAL A CA 1
ATOM 642 C C . VAL A 1 91 ? 2.325 1.862 -9.120 1.00 98.44 91 VAL A C 1
ATOM 644 O O . VAL A 1 91 ? 3.489 2.140 -8.855 1.00 98.44 91 VAL A O 1
ATOM 647 N N . ARG A 1 92 ? 1.930 1.575 -10.367 1.00 98.06 92 ARG A N 1
ATOM 648 C CA . ARG A 1 92 ? 2.851 1.578 -11.520 1.00 98.06 92 ARG A CA 1
ATOM 649 C C . ARG A 1 92 ? 3.532 2.923 -11.761 1.00 98.06 92 ARG A C 1
ATOM 651 O O . ARG A 1 92 ? 4.660 2.948 -12.239 1.00 98.06 92 ARG A O 1
ATOM 658 N N . ALA A 1 93 ? 2.844 4.025 -11.478 1.00 98.06 93 ALA A N 1
ATOM 659 C CA . ALA A 1 93 ? 3.376 5.370 -11.665 1.00 98.06 93 ALA A CA 1
ATOM 660 C C . ALA A 1 93 ? 4.260 5.843 -10.497 1.00 98.06 93 ALA A C 1
ATOM 662 O O . ALA A 1 93 ? 4.845 6.924 -10.580 1.00 98.06 93 ALA A O 1
ATOM 663 N N . SER A 1 94 ? 4.348 5.062 -9.417 1.00 98.44 94 SER A N 1
ATOM 664 C CA . SER A 1 94 ? 5.029 5.461 -8.192 1.00 98.44 94 SER A CA 1
ATOM 665 C C . SER A 1 94 ? 6.547 5.590 -8.376 1.00 98.44 94 SER A C 1
ATOM 667 O O . SER A 1 94 ? 7.175 4.654 -8.884 1.00 98.44 94 SER A O 1
ATOM 669 N N . PRO A 1 95 ? 7.191 6.661 -7.863 1.00 98.00 95 PRO A N 1
ATOM 670 C CA . PRO A 1 95 ? 8.649 6.732 -7.773 1.00 98.00 95 PRO A CA 1
ATOM 671 C C . PRO A 1 95 ? 9.250 5.628 -6.889 1.00 98.00 95 PRO A C 1
ATOM 673 O O . PRO A 1 95 ? 10.441 5.354 -6.999 1.00 98.00 95 PRO A O 1
ATOM 676 N N . LEU A 1 96 ? 8.454 4.954 -6.048 1.00 98.38 96 LEU A N 1
ATOM 677 C CA . LEU A 1 96 ? 8.921 3.841 -5.214 1.00 98.38 96 LEU A CA 1
ATOM 678 C C . LEU A 1 96 ? 9.309 2.593 -6.027 1.00 98.38 96 LEU A C 1
ATOM 680 O O . LEU A 1 96 ? 10.065 1.766 -5.517 1.00 98.38 96 LEU A O 1
ATOM 684 N N . LEU A 1 97 ? 8.827 2.468 -7.270 1.00 98.25 97 LEU A N 1
ATOM 685 C CA . LEU A 1 97 ? 9.274 1.454 -8.238 1.00 98.25 97 LEU A CA 1
ATOM 686 C C . LEU A 1 97 ? 10.509 1.898 -9.047 1.00 98.25 97 LEU A C 1
ATOM 688 O O . LEU A 1 97 ? 11.000 1.136 -9.877 1.00 98.25 97 LEU A O 1
ATOM 692 N N . GLY A 1 98 ? 10.969 3.140 -8.862 1.00 96.00 98 GLY A N 1
ATOM 693 C CA . GLY A 1 98 ? 12.095 3.725 -9.589 1.00 96.00 98 GLY A CA 1
ATOM 694 C C . GLY A 1 98 ? 13.457 3.200 -9.131 1.00 96.00 98 GLY A C 1
ATOM 695 O O . GLY A 1 98 ? 13.557 2.185 -8.453 1.00 96.00 98 GLY A O 1
ATOM 696 N N . GLU A 1 99 ? 14.533 3.903 -9.490 1.00 94.19 99 GLU A N 1
ATOM 697 C CA . GLU A 1 99 ? 15.898 3.524 -9.108 1.00 94.19 99 GLU A CA 1
ATOM 698 C C . GLU A 1 99 ? 16.469 4.457 -8.018 1.00 94.19 99 GLU A C 1
ATOM 700 O O . GLU A 1 99 ? 16.512 5.674 -8.226 1.00 94.19 99 GLU A O 1
ATOM 705 N N . PRO A 1 100 ? 16.965 3.923 -6.881 1.00 92.31 100 PRO A N 1
ATOM 706 C CA . PRO A 1 100 ? 16.919 2.515 -6.474 1.00 92.31 100 PRO A CA 1
ATOM 707 C C . PRO A 1 100 ? 15.500 2.079 -6.049 1.00 92.31 100 PRO A C 1
ATOM 709 O O . PRO A 1 100 ? 14.790 2.874 -5.428 1.00 92.31 100 PRO A O 1
ATOM 712 N N . PRO A 1 101 ? 15.101 0.821 -6.316 1.00 95.69 101 PRO A N 1
ATOM 713 C CA . PRO A 1 101 ? 13.748 0.366 -6.018 1.00 95.69 101 PRO A CA 1
ATOM 714 C C . PRO A 1 101 ? 13.532 0.211 -4.517 1.00 95.69 101 PRO A C 1
ATOM 716 O O . PRO A 1 101 ? 14.352 -0.367 -3.802 1.00 95.69 101 PRO A O 1
ATOM 719 N N . VAL A 1 102 ? 12.395 0.721 -4.050 1.00 97.56 102 VAL A N 1
ATOM 720 C CA . VAL A 1 102 ? 11.856 0.473 -2.705 1.00 97.56 102 VAL A CA 1
ATOM 721 C C . VAL A 1 102 ? 10.784 -0.612 -2.772 1.00 97.56 102 VAL A C 1
ATOM 723 O O . VAL A 1 102 ? 10.675 -1.442 -1.866 1.00 97.56 102 VAL A O 1
ATOM 726 N N . LEU A 1 103 ? 10.013 -0.611 -3.858 1.00 98.25 103 LEU A N 1
ATOM 727 C CA . LEU A 1 103 ? 8.994 -1.592 -4.186 1.00 98.25 103 LEU A CA 1
ATOM 728 C C . LEU A 1 103 ? 9.350 -2.314 -5.487 1.00 98.25 103 LEU A C 1
ATOM 730 O O . LEU A 1 103 ? 10.017 -1.751 -6.353 1.00 98.25 103 LEU A O 1
ATOM 734 N N . HIS A 1 104 ? 8.836 -3.530 -5.644 1.00 98.31 104 HIS A N 1
ATOM 735 C CA . HIS A 1 104 ? 8.806 -4.247 -6.921 1.00 98.31 104 HIS A CA 1
ATOM 736 C C . HIS A 1 104 ? 7.376 -4.673 -7.215 1.00 98.31 104 HIS A C 1
ATOM 738 O O . HIS A 1 104 ? 6.686 -5.164 -6.322 1.00 98.31 104 HIS A O 1
ATOM 744 N N . LEU A 1 105 ? 6.940 -4.492 -8.459 1.00 98.31 105 LEU A N 1
ATOM 745 C CA . LEU A 1 105 ? 5.638 -4.946 -8.934 1.00 98.31 105 LEU A CA 1
ATOM 746 C C . LEU A 1 105 ? 5.849 -6.045 -9.976 1.00 98.31 105 LEU A C 1
ATOM 748 O O . LEU A 1 105 ? 6.360 -5.784 -11.064 1.00 98.31 105 LEU A O 1
ATOM 752 N N . HIS A 1 106 ? 5.452 -7.267 -9.639 1.00 97.62 106 HIS A N 1
ATOM 753 C CA . HIS A 1 106 ? 5.589 -8.440 -10.494 1.00 97.62 106 HIS A CA 1
ATOM 754 C C . HIS A 1 106 ? 4.241 -8.840 -11.099 1.00 97.62 106 HIS A C 1
ATOM 756 O O . HIS A 1 106 ? 3.217 -8.838 -10.409 1.00 97.62 106 HIS A O 1
ATOM 762 N N . GLU A 1 107 ? 4.252 -9.155 -12.398 1.00 95.81 107 GLU A N 1
ATOM 763 C CA . GLU A 1 107 ? 3.074 -9.573 -13.178 1.00 95.81 107 GLU A CA 1
ATOM 764 C C . GLU A 1 107 ? 1.839 -8.674 -12.985 1.00 95.81 107 GLU A C 1
ATOM 766 O O . GLU A 1 107 ? 0.706 -9.149 -12.978 1.00 95.81 107 GLU A O 1
ATOM 771 N N . ASP A 1 108 ? 2.051 -7.363 -12.801 1.00 94.88 108 ASP A N 1
ATOM 772 C CA . ASP A 1 108 ? 0.972 -6.386 -12.598 1.00 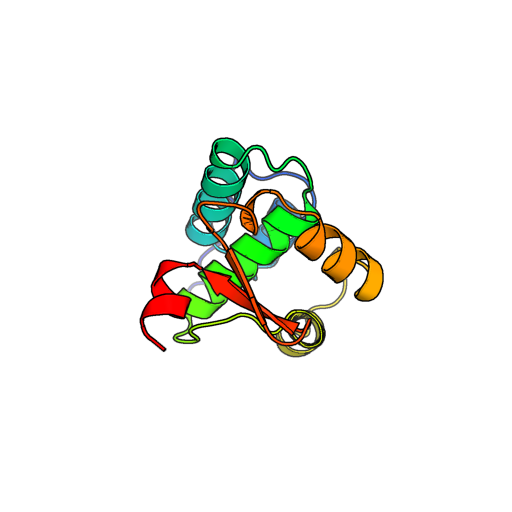94.88 108 ASP A CA 1
ATOM 773 C C . ASP A 1 108 ? 0.015 -6.746 -11.442 1.00 94.88 108 ASP A C 1
ATOM 775 O O . ASP A 1 108 ? -1.169 -6.400 -11.449 1.00 94.88 108 ASP A O 1
ATOM 779 N N . ARG A 1 109 ? 0.526 -7.455 -10.431 1.00 96.12 109 ARG A N 1
ATOM 780 C CA . ARG A 1 109 ? -0.306 -8.054 -9.386 1.00 96.12 109 ARG A CA 1
ATOM 781 C C . ARG A 1 109 ? 0.366 -8.080 -8.024 1.00 96.12 109 ARG A C 1
ATOM 783 O O . ARG A 1 109 ? -0.230 -7.635 -7.044 1.00 96.12 109 ARG A O 1
ATOM 790 N N . LEU A 1 110 ? 1.576 -8.628 -7.965 1.00 98.25 110 LEU A N 1
ATOM 791 C CA . LEU A 1 110 ? 2.270 -8.906 -6.715 1.00 98.25 110 LEU A CA 1
ATOM 792 C C . LEU A 1 110 ? 3.220 -7.758 -6.375 1.00 98.25 110 LEU A C 1
ATOM 794 O O . LEU A 1 110 ? 4.138 -7.462 -7.137 1.00 98.25 110 LEU A O 1
ATOM 798 N N . LEU A 1 111 ? 2.997 -7.116 -5.233 1.00 98.50 111 LEU A N 1
ATOM 799 C CA . LEU A 1 111 ? 3.817 -6.024 -4.722 1.00 98.50 111 LEU A CA 1
ATOM 800 C C . LEU A 1 111 ? 4.741 -6.522 -3.610 1.00 98.50 111 LEU A C 1
ATOM 802 O O . LEU A 1 111 ? 4.284 -7.097 -2.621 1.00 98.50 111 LEU A O 1
ATOM 806 N N . TYR A 1 112 ? 6.030 -6.244 -3.755 1.00 98.50 112 TYR A N 1
ATOM 807 C CA . TYR A 1 112 ? 7.085 -6.622 -2.819 1.00 98.50 112 TYR A CA 1
ATOM 808 C C . TYR A 1 112 ? 7.783 -5.372 -2.286 1.00 98.50 112 TYR A C 1
ATOM 810 O O . TYR A 1 112 ? 7.926 -4.387 -3.009 1.00 98.50 112 TYR A O 1
ATOM 818 N N . LEU A 1 113 ? 8.291 -5.429 -1.052 1.00 97.56 113 LEU A N 1
ATOM 819 C CA . LEU A 1 113 ? 9.373 -4.535 -0.626 1.00 97.56 113 LEU A CA 1
ATOM 820 C C . LEU A 1 113 ? 10.700 -5.070 -1.180 1.00 97.56 113 LEU A C 1
ATOM 822 O O . LEU A 1 113 ? 10.925 -6.280 -1.167 1.00 97.56 113 LEU A O 1
ATOM 826 N N . ASP A 1 114 ? 11.603 -4.178 -1.593 1.00 97.00 114 ASP A N 1
ATOM 827 C CA . ASP A 1 114 ? 12.884 -4.523 -2.236 1.00 97.00 114 ASP A CA 1
ATOM 828 C C . ASP A 1 114 ? 13.706 -5.573 -1.486 1.00 97.00 114 ASP A C 1
ATOM 830 O O . ASP A 1 114 ? 14.254 -6.482 -2.106 1.00 97.00 114 ASP A O 1
ATOM 834 N N . ARG A 1 115 ? 13.720 -5.516 -0.150 1.00 94.88 115 ARG A N 1
ATOM 835 C CA . ARG A 1 115 ? 14.392 -6.533 0.661 1.00 94.88 115 ARG A CA 1
ATOM 836 C C . ARG A 1 115 ? 13.876 -7.947 0.370 1.00 94.88 115 ARG A C 1
ATOM 838 O O . ARG A 1 115 ? 14.689 -8.834 0.156 1.00 94.88 115 ARG A O 1
ATOM 845 N N . TYR A 1 116 ? 12.559 -8.141 0.385 1.00 95.44 116 TYR A N 1
ATOM 846 C CA . TYR A 1 116 ? 11.948 -9.463 0.230 1.00 95.44 116 TYR A CA 1
ATOM 847 C C . TYR A 1 116 ? 11.970 -9.934 -1.223 1.00 95.44 116 TYR A C 1
ATOM 849 O O . TYR A 1 116 ? 12.093 -11.124 -1.464 1.00 95.44 116 TYR A O 1
ATOM 857 N N . TRP A 1 117 ? 11.938 -9.010 -2.188 1.00 95.81 117 TRP A N 1
ATOM 858 C CA . TRP A 1 117 ? 12.147 -9.342 -3.599 1.00 95.81 117 TRP A CA 1
ATOM 859 C C . TRP A 1 117 ? 13.531 -9.949 -3.867 1.00 95.81 117 TRP A C 1
ATOM 861 O O . TRP A 1 117 ? 13.660 -10.865 -4.663 1.00 95.81 117 TRP A O 1
ATOM 871 N N . ARG A 1 118 ? 14.581 -9.445 -3.206 1.00 93.94 118 ARG A N 1
ATOM 872 C CA . ARG A 1 118 ? 15.960 -9.940 -3.382 1.00 93.94 118 ARG A CA 1
ATOM 873 C C . ARG A 1 118 ? 16.236 -11.281 -2.704 1.00 93.94 118 ARG A C 1
ATOM 875 O O . ARG A 1 118 ? 17.299 -11.853 -2.931 1.00 93.94 118 ARG A O 1
ATOM 882 N N . GLU A 1 119 ? 15.356 -11.699 -1.801 1.00 91.19 119 GLU A N 1
ATOM 883 C CA . GLU A 1 119 ? 15.481 -12.945 -1.041 1.00 91.19 119 GLU A CA 1
ATOM 884 C C . GLU A 1 119 ? 14.722 -14.112 -1.714 1.00 91.19 119 GLU A C 1
ATOM 886 O O . GLU A 1 119 ? 14.929 -15.256 -1.310 1.00 91.19 119 GLU A O 1
ATOM 891 N N . GLU A 1 120 ? 13.904 -13.830 -2.737 1.00 76.62 120 GLU A N 1
ATOM 892 C CA . GLU A 1 120 ? 13.285 -14.809 -3.654 1.00 76.62 120 GLU A CA 1
ATOM 893 C C . GLU A 1 120 ? 14.248 -15.214 -4.785 1.00 76.62 120 GLU A C 1
ATOM 895 O O . GLU A 1 120 ? 14.322 -16.429 -5.084 1.00 76.62 120 GLU A O 1
#

Nearest PDB structures (foldseek):
  1w36-assembly1_D  TM=7.295E-01  e=1.055E-02  Escherichia coli
  2klo-assembly1_A  TM=4.023E-01  e=1.273E+00  Mus musculus
  8s0f-assembly1_8  TM=4.813E-01  e=6.833E+00  Homo sapiens
  3t5x-assembly1_A  TM=3.180E-01  e=8.235E+00  Homo sapiens

Secondary structure (DSSP, 8-state):
----PPPP-TT--HHHHHHHHTTSS-HHHHHHHHHHHHHHT---HHHHHHHHHHHHHHHTT-SSEETTTHHHHH--TT--PPPHHHHHHHHHT-GGGSSS-SEEEETTTEEEEHHHHTT-